Protein AF-A0A6M3LIT8-F1 (afdb_monomer_lite)

Organism: NCBI:txid1070528

Sequence (91 aa):
MKLIYCDTCQDLFKLDYDIRTCKCGRCKGKYNVDGRNAITNGEGFCLAIDNFSLINSLKNLLHYEGEYNFKAWVRPHIGEYNSNTRIIKEL

Structure (mmCIF, N/CA/C/O backbone):
data_AF-A0A6M3LIT8-F1
#
_entry.id   AF-A0A6M3LIT8-F1
#
loop_
_atom_site.group_PDB
_atom_site.id
_atom_site.type_symbol
_atom_site.label_atom_id
_atom_site.label_alt_id
_atom_site.label_comp_id
_atom_site.label_asym_id
_atom_site.label_entity_id
_atom_site.label_seq_id
_atom_site.pdbx_PDB_ins_code
_atom_site.Cartn_x
_atom_site.Cartn_y
_atom_site.Cartn_z
_atom_site.occupancy
_atom_site.B_iso_or_equiv
_atom_site.auth_seq_id
_atom_site.auth_comp_id
_atom_site.auth_asym_id
_atom_site.auth_atom_id
_atom_site.pdbx_PDB_model_num
ATOM 1 N N . MET A 1 1 ? 7.319 -0.316 -1.166 1.00 87.81 1 MET A N 1
ATOM 2 C CA . MET A 1 1 ? 6.306 0.710 -0.771 1.00 87.81 1 MET A CA 1
ATOM 3 C C . MET A 1 1 ? 5.237 0.082 0.131 1.00 87.81 1 MET A C 1
ATOM 5 O O . MET A 1 1 ? 4.947 -1.084 -0.110 1.00 87.81 1 MET A O 1
ATOM 9 N N . LYS A 1 2 ? 4.666 0.775 1.139 1.00 91.44 2 LYS A N 1
ATOM 10 C CA . LYS A 1 2 ? 3.520 0.265 1.934 1.00 91.44 2 LYS A CA 1
ATOM 11 C C . LYS A 1 2 ? 2.210 0.900 1.465 1.00 91.44 2 LYS A C 1
ATOM 13 O O . LYS A 1 2 ? 2.099 2.123 1.407 1.00 91.44 2 LYS A O 1
ATOM 18 N N . LEU A 1 3 ? 1.242 0.048 1.159 1.00 96.19 3 LEU A N 1
ATOM 19 C CA . LEU A 1 3 ? -0.084 0.408 0.681 1.00 96.19 3 LEU A CA 1
ATOM 20 C C . LEU A 1 3 ? -1.141 -0.193 1.614 1.00 96.19 3 LEU A C 1
ATOM 22 O O . LEU A 1 3 ? -0.901 -1.232 2.239 1.00 96.19 3 LEU A O 1
ATOM 26 N N . ILE A 1 4 ? -2.308 0.440 1.676 1.00 97.44 4 ILE A N 1
ATOM 27 C CA . ILE A 1 4 ? -3.504 -0.123 2.303 1.00 97.44 4 ILE A CA 1
ATOM 28 C C . ILE A 1 4 ? -4.609 -0.183 1.250 1.00 97.44 4 ILE A C 1
ATOM 30 O O . ILE A 1 4 ? -4.888 0.813 0.584 1.00 97.44 4 ILE A O 1
ATOM 34 N N . TYR A 1 5 ? -5.217 -1.358 1.111 1.00 97.81 5 TYR A N 1
ATOM 35 C CA . TYR A 1 5 ? -6.40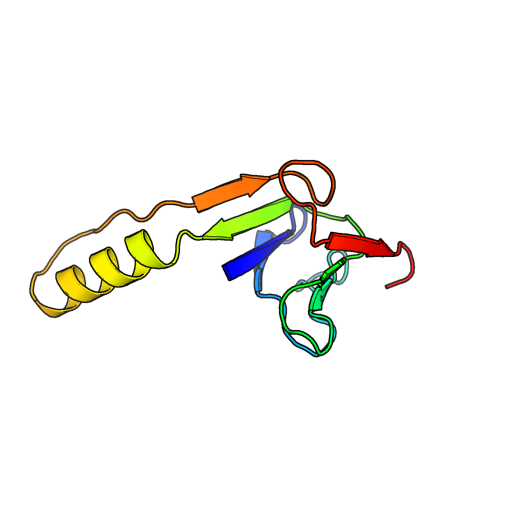1 -1.595 0.296 1.00 97.81 5 TYR A CA 1
ATOM 36 C C . TYR A 1 5 ? -7.642 -1.643 1.187 1.00 97.81 5 TYR A C 1
ATOM 38 O O . TYR A 1 5 ? -7.704 -2.435 2.131 1.00 97.81 5 TYR A O 1
ATOM 46 N N . CYS A 1 6 ? -8.633 -0.807 0.888 1.00 97.88 6 CYS A N 1
ATOM 47 C CA . CYS A 1 6 ? -9.927 -0.832 1.554 1.00 97.88 6 CYS A CA 1
ATOM 48 C C . CYS A 1 6 ? -10.867 -1.804 0.839 1.00 97.88 6 CYS A C 1
ATOM 50 O O . CYS A 1 6 ? -11.262 -1.575 -0.297 1.00 97.88 6 CYS A O 1
ATOM 52 N N . ASP A 1 7 ? -11.301 -2.846 1.535 1.00 96.88 7 ASP A N 1
ATOM 53 C CA . ASP A 1 7 ? -12.254 -3.845 1.037 1.00 96.88 7 ASP A CA 1
ATOM 54 C C . ASP A 1 7 ? -13.684 -3.314 0.852 1.00 96.88 7 ASP A C 1
ATOM 56 O O . ASP A 1 7 ? -14.505 -3.949 0.200 1.00 96.88 7 ASP A O 1
ATOM 60 N N . THR A 1 8 ? -13.980 -2.138 1.408 1.00 97.88 8 THR A N 1
ATOM 61 C CA . THR A 1 8 ? -15.317 -1.530 1.375 1.00 97.88 8 THR A CA 1
ATOM 62 C C . THR A 1 8 ? -15.508 -0.615 0.170 1.00 97.88 8 THR A C 1
ATOM 64 O O . THR A 1 8 ? -16.527 -0.689 -0.504 1.00 97.88 8 THR A O 1
ATOM 67 N N . CYS A 1 9 ? -14.536 0.261 -0.112 1.00 98.12 9 CYS A N 1
ATOM 68 C CA . CYS A 1 9 ? -14.604 1.205 -1.239 1.00 98.12 9 CYS A CA 1
ATOM 69 C C . CYS A 1 9 ? -13.604 0.904 -2.360 1.00 98.12 9 CYS A C 1
ATOM 71 O O . CYS A 1 9 ? -13.512 1.680 -3.308 1.00 98.12 9 CYS A O 1
ATOM 73 N N . GLN A 1 10 ? -12.852 -0.195 -2.238 1.00 97.56 10 GLN A N 1
ATOM 74 C CA . GLN A 1 10 ? -11.846 -0.659 -3.202 1.00 97.56 10 GLN A CA 1
ATOM 75 C C . GLN A 1 10 ? -10.722 0.354 -3.469 1.00 97.56 10 GLN A C 1
ATOM 77 O O . GLN A 1 10 ? -10.032 0.297 -4.484 1.00 97.56 10 GLN A O 1
ATOM 82 N N . ASP A 1 11 ? -10.525 1.293 -2.545 1.00 98.19 11 ASP A N 1
ATOM 83 C CA . ASP A 1 11 ? -9.485 2.306 -2.642 1.00 98.19 11 ASP A CA 1
ATOM 84 C C . ASP A 1 11 ? -8.133 1.744 -2.187 1.00 98.19 11 ASP A C 1
ATOM 86 O O . ASP A 1 11 ? -8.029 1.123 -1.124 1.00 98.19 11 ASP A O 1
ATOM 90 N N . LEU A 1 12 ? -7.097 1.983 -2.992 1.00 97.19 12 LEU A N 1
ATOM 91 C CA . LEU A 1 12 ? -5.717 1.593 -2.724 1.00 97.19 12 LEU A CA 1
ATOM 92 C C . LEU A 1 12 ? -4.873 2.856 -2.592 1.00 97.19 12 LEU A C 1
ATOM 94 O O . LEU A 1 12 ? -4.689 3.593 -3.558 1.00 97.19 12 LEU A O 1
ATOM 98 N N . PHE A 1 13 ? -4.310 3.083 -1.410 1.00 97.12 13 PHE A N 1
ATOM 99 C CA . PHE A 1 13 ? -3.517 4.279 -1.150 1.00 97.12 13 PHE A CA 1
ATOM 100 C C . PHE A 1 13 ? -2.183 3.940 -0.493 1.00 97.12 13 PHE A C 1
ATOM 102 O O . PHE A 1 13 ? -2.060 2.995 0.289 1.00 97.12 13 PHE A O 1
ATOM 109 N N . LYS A 1 14 ? -1.160 4.736 -0.818 1.00 96.12 14 LYS A N 1
ATOM 110 C CA . LYS A 1 14 ? 0.131 4.701 -0.126 1.00 96.12 14 LYS A CA 1
ATOM 111 C C . LYS A 1 14 ? 0.054 5.470 1.183 1.00 96.12 14 LYS A C 1
ATOM 113 O O . LYS A 1 14 ? -0.665 6.465 1.280 1.00 96.12 14 LYS A O 1
ATOM 118 N N . LEU A 1 15 ? 0.834 5.024 2.159 1.00 95.75 15 LEU A N 1
ATOM 119 C CA . LEU A 1 15 ? 1.076 5.821 3.354 1.00 95.75 15 LEU A CA 1
ATOM 120 C C . LEU A 1 15 ? 1.972 7.019 3.026 1.00 95.75 15 LEU A C 1
ATOM 122 O O . LEU A 1 15 ? 2.805 6.953 2.118 1.00 95.75 15 LEU A O 1
ATOM 126 N N . ASP A 1 16 ? 1.796 8.083 3.797 1.00 96.50 16 ASP A N 1
ATOM 127 C CA . ASP A 1 16 ? 2.605 9.301 3.767 1.00 96.50 16 ASP A CA 1
ATOM 128 C C . ASP A 1 16 ? 2.979 9.700 5.206 1.00 96.50 16 ASP A C 1
ATOM 130 O O . ASP A 1 16 ? 2.620 8.981 6.140 1.00 96.50 16 ASP A O 1
ATOM 134 N N . TYR A 1 17 ? 3.702 10.802 5.404 1.00 96.69 17 TYR A N 1
ATOM 135 C CA . TYR A 1 17 ? 3.994 11.330 6.745 1.00 96.69 17 TYR A CA 1
ATOM 136 C C . TYR A 1 17 ? 2.744 11.890 7.441 1.00 96.69 17 TYR A C 1
ATOM 138 O O . TYR A 1 17 ? 2.616 11.800 8.665 1.00 96.69 17 TYR A O 1
ATOM 146 N N . ASP A 1 18 ? 1.791 12.395 6.659 1.00 97.12 18 ASP A N 1
ATOM 147 C CA . ASP A 1 18 ? 0.460 12.768 7.133 1.00 97.12 18 ASP A CA 1
ATOM 148 C C . ASP A 1 18 ? -0.497 11.572 7.129 1.00 97.12 18 ASP A C 1
ATOM 150 O O . ASP A 1 18 ? -0.317 10.603 6.384 1.00 97.12 18 ASP A O 1
ATOM 154 N N . ILE A 1 19 ? -1.545 11.639 7.962 1.00 97.75 19 ILE A N 1
ATOM 155 C CA . ILE A 1 19 ? -2.591 10.607 7.979 1.00 97.75 19 ILE A CA 1
ATOM 156 C C . ILE A 1 19 ? -3.265 10.574 6.611 1.00 97.75 19 ILE A C 1
ATOM 158 O O . ILE A 1 19 ? -3.882 11.540 6.166 1.00 97.75 19 ILE A O 1
ATOM 162 N N . ARG A 1 20 ? -3.158 9.420 5.959 1.00 98.12 20 ARG A N 1
ATOM 163 C CA . ARG A 1 20 ? -3.888 9.096 4.743 1.00 98.12 20 ARG A CA 1
ATOM 164 C C . ARG A 1 20 ? -5.066 8.210 5.104 1.00 98.12 20 A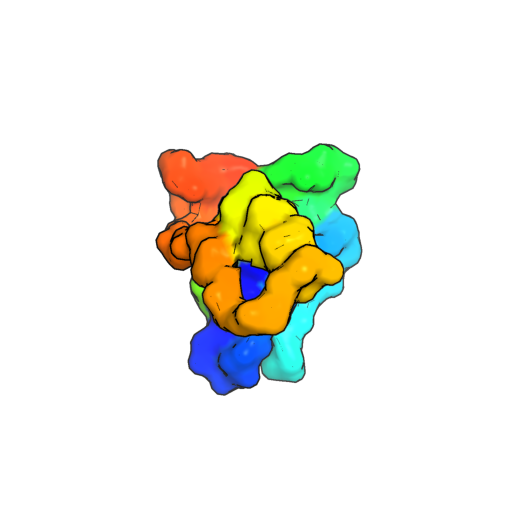RG A C 1
ATOM 166 O O . ARG A 1 20 ? -4.951 7.318 5.946 1.00 98.12 20 ARG A O 1
ATOM 173 N N . THR A 1 21 ? -6.167 8.441 4.409 1.00 98.25 21 THR A N 1
ATOM 174 C CA . THR A 1 21 ? -7.437 7.758 4.628 1.00 98.25 21 THR A CA 1
ATOM 175 C C . THR A 1 21 ? -7.977 7.293 3.283 1.00 98.25 21 THR A C 1
ATOM 177 O O . THR A 1 21 ? -7.800 7.994 2.284 1.00 98.25 21 THR A O 1
ATOM 180 N N . CYS A 1 22 ? -8.627 6.129 3.244 1.00 98.25 22 CYS A N 1
ATOM 181 C CA . CYS A 1 22 ? -9.340 5.703 2.042 1.00 98.25 22 CYS A CA 1
ATOM 182 C C . CYS A 1 22 ? -10.550 6.604 1.750 1.00 98.25 22 CYS A C 1
ATOM 184 O O . CYS A 1 22 ? -11.062 7.288 2.639 1.00 98.25 22 CYS A O 1
ATOM 186 N N . LYS A 1 23 ? -11.083 6.536 0.528 1.00 98.25 23 LYS A N 1
ATOM 187 C CA . LYS A 1 23 ? -12.267 7.309 0.102 1.00 98.25 23 LYS A CA 1
ATOM 188 C C . LYS A 1 23 ? -13.478 7.219 1.041 1.00 98.25 23 LYS A C 1
ATOM 190 O O . LYS A 1 23 ? -14.194 8.204 1.170 1.00 98.25 23 LYS A O 1
ATOM 195 N N . CYS A 1 24 ? -13.722 6.076 1.693 1.00 97.81 24 CYS A N 1
ATOM 196 C CA . CYS A 1 24 ? -14.860 5.916 2.612 1.00 97.81 24 CYS A CA 1
ATOM 197 C C . CYS A 1 24 ? -14.546 6.206 4.088 1.00 97.81 24 CYS A C 1
ATOM 199 O O . CYS A 1 24 ? -15.411 6.008 4.936 1.00 97.81 24 CYS A O 1
ATOM 201 N N . GLY 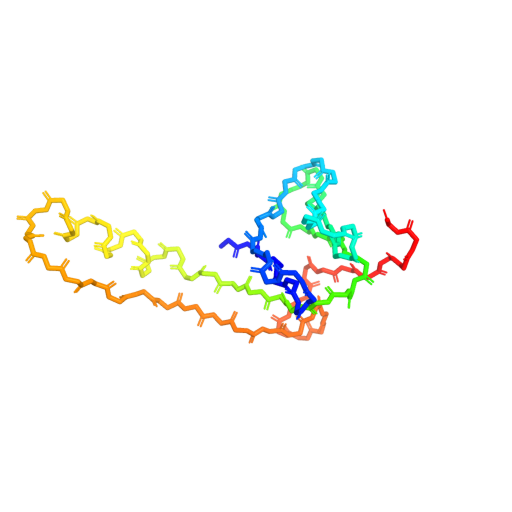A 1 25 ? -13.324 6.619 4.434 1.00 97.44 25 GLY A N 1
ATOM 202 C CA . GLY A 1 25 ? -12.965 6.932 5.822 1.00 97.44 25 GLY A CA 1
ATOM 203 C C . GLY A 1 25 ? -12.530 5.738 6.679 1.00 97.44 25 GLY A C 1
ATOM 204 O O . GLY A 1 25 ? -11.900 5.935 7.717 1.00 97.44 25 GLY A O 1
ATOM 205 N N . ARG A 1 26 ? -12.841 4.503 6.259 1.00 97.31 26 ARG A N 1
ATOM 206 C CA . ARG A 1 26 ? -12.670 3.291 7.078 1.00 97.31 26 ARG A CA 1
ATOM 207 C C . ARG A 1 26 ? -11.212 2.924 7.340 1.00 97.31 26 ARG A C 1
ATOM 209 O O . ARG A 1 26 ? -10.878 2.538 8.451 1.00 97.31 26 ARG A O 1
ATOM 216 N N . CYS A 1 27 ? -10.351 2.995 6.332 1.00 98.19 27 CYS A N 1
ATOM 217 C CA . CYS A 1 27 ? -8.950 2.587 6.424 1.00 98.19 27 CYS A CA 1
ATOM 218 C C . CYS A 1 27 ? -8.057 3.812 6.557 1.00 98.19 27 CYS A C 1
ATOM 220 O O . CYS A 1 27 ? -8.181 4.743 5.761 1.00 98.19 27 CYS A O 1
ATOM 222 N N . LYS A 1 28 ? -7.126 3.785 7.513 1.00 98.19 28 LYS A N 1
ATOM 223 C CA . LYS A 1 28 ? -6.210 4.897 7.777 1.00 98.19 28 LYS A CA 1
ATOM 224 C C . LYS A 1 28 ? -4.796 4.424 8.063 1.00 98.19 28 LYS A C 1
ATOM 226 O O . LYS A 1 28 ? -4.582 3.332 8.600 1.00 98.19 28 LYS A O 1
ATOM 231 N N . GLY A 1 29 ? -3.825 5.277 7.765 1.00 97.50 29 GLY A N 1
ATOM 232 C CA . GLY A 1 29 ? -2.446 5.052 8.167 1.00 97.50 29 GLY A CA 1
ATOM 233 C C . GLY A 1 29 ? -1.509 6.199 7.829 1.00 97.50 29 GLY A C 1
ATOM 234 O O . GLY A 1 29 ? -1.830 7.067 7.019 1.00 97.50 29 GLY A O 1
ATOM 235 N N . LYS A 1 30 ? -0.322 6.159 8.429 1.00 97.69 30 LYS A N 1
ATOM 236 C CA . LYS A 1 30 ? 0.814 7.015 8.078 1.00 97.69 30 LYS A CA 1
ATOM 237 C C . LYS A 1 30 ? 2.141 6.362 8.435 1.00 97.69 30 LYS A C 1
ATOM 239 O O . LYS A 1 30 ? 2.190 5.421 9.231 1.00 97.69 30 LYS A O 1
ATOM 244 N N . TYR A 1 31 ? 3.211 6.875 7.853 1.00 97.25 31 TYR A N 1
ATOM 245 C CA . TYR A 1 31 ? 4.561 6.651 8.337 1.00 97.25 31 TYR A CA 1
ATOM 246 C C . TYR A 1 31 ? 4.838 7.509 9.572 1.00 97.25 31 TYR A C 1
ATOM 248 O O . TYR A 1 31 ? 4.279 8.589 9.756 1.00 97.25 31 TYR A O 1
ATOM 256 N N . ASN A 1 32 ? 5.733 7.017 10.419 1.00 95.56 32 ASN A N 1
ATOM 257 C CA . ASN A 1 32 ? 6.401 7.848 11.403 1.00 95.56 32 ASN A CA 1
ATOM 258 C C . ASN A 1 32 ? 7.431 8.743 10.698 1.00 95.56 32 ASN A C 1
ATOM 260 O O . ASN A 1 32 ? 7.788 8.521 9.541 1.00 95.56 32 ASN A O 1
ATOM 264 N N . VAL A 1 33 ? 7.963 9.726 11.426 1.00 93.75 33 VAL A N 1
ATOM 265 C CA . VAL A 1 33 ? 8.990 10.659 10.923 1.00 93.75 33 VAL A CA 1
ATOM 266 C C . VAL A 1 33 ? 10.269 9.971 10.427 1.00 93.75 33 VAL A C 1
ATOM 268 O O . VAL A 1 33 ? 11.019 10.557 9.659 1.00 93.75 33 VAL A O 1
ATOM 271 N N . ASP A 1 34 ? 10.509 8.720 10.832 1.00 92.62 34 ASP A N 1
ATOM 272 C CA . ASP A 1 34 ? 11.644 7.908 10.380 1.00 92.62 34 ASP A CA 1
ATOM 273 C C . ASP A 1 34 ? 11.458 7.297 8.977 1.00 92.62 34 ASP A C 1
ATOM 275 O O . ASP A 1 34 ? 12.387 6.685 8.448 1.00 92.62 34 ASP A O 1
ATOM 279 N N . GLY A 1 35 ? 10.260 7.400 8.388 1.00 89.06 35 GLY A N 1
ATOM 280 C CA . GLY A 1 35 ? 9.927 6.837 7.075 1.00 89.06 35 GLY A CA 1
ATOM 281 C C . GLY A 1 35 ? 9.980 5.303 6.994 1.00 89.06 35 GLY A C 1
ATOM 282 O O . GLY A 1 35 ? 9.782 4.730 5.920 1.00 89.06 35 GLY A O 1
ATOM 283 N N . ARG A 1 36 ? 10.239 4.612 8.110 1.00 90.31 36 ARG A N 1
ATOM 284 C CA . ARG A 1 36 ? 10.419 3.156 8.191 1.00 90.31 36 ARG A CA 1
ATOM 285 C C . ARG A 1 36 ? 9.277 2.499 8.948 1.00 90.31 36 ARG A C 1
ATOM 287 O O . ARG A 1 36 ? 8.722 1.498 8.486 1.00 90.31 36 ARG A O 1
ATOM 294 N N . ASN A 1 37 ? 8.943 3.047 10.107 1.00 95.12 37 ASN A N 1
ATOM 295 C CA . ASN A 1 37 ? 7.853 2.584 10.944 1.00 95.12 37 ASN A CA 1
ATOM 296 C C . ASN A 1 37 ? 6.545 3.235 10.504 1.00 95.12 37 ASN A C 1
ATOM 298 O O . ASN A 1 37 ? 6.525 4.358 10.011 1.00 95.12 37 ASN A O 1
ATOM 302 N N . ALA A 1 38 ? 5.439 2.519 10.669 1.00 96.19 38 ALA A N 1
ATOM 303 C CA . ALA A 1 38 ? 4.117 3.011 10.314 1.00 96.19 38 ALA A CA 1
ATOM 304 C C . ALA A 1 38 ? 3.093 2.717 11.407 1.00 96.19 38 ALA A C 1
ATOM 306 O O . ALA A 1 38 ? 3.243 1.781 12.197 1.00 96.19 38 ALA A O 1
ATOM 307 N N . ILE A 1 39 ? 2.012 3.482 11.386 1.00 96.94 39 ILE A N 1
ATOM 308 C CA . ILE A 1 39 ? 0.814 3.238 12.180 1.00 96.94 39 ILE A CA 1
ATOM 309 C C . ILE A 1 39 ? -0.397 3.137 11.253 1.00 96.94 39 ILE A C 1
ATOM 311 O O . ILE A 1 39 ? -0.464 3.809 10.223 1.00 96.94 39 ILE A O 1
ATOM 315 N N . THR A 1 40 ? -1.344 2.277 11.605 1.00 97.12 40 THR A N 1
ATOM 316 C CA . THR A 1 40 ? -2.621 2.091 10.901 1.00 97.12 40 THR A CA 1
ATOM 317 C C . THR A 1 40 ? -3.734 1.829 11.910 1.00 97.12 40 THR A C 1
ATOM 319 O O . THR A 1 40 ? -3.451 1.409 13.029 1.00 97.12 40 THR A O 1
ATOM 322 N N . ASN A 1 41 ? -4.996 2.026 11.534 1.00 97.44 41 ASN A N 1
ATOM 323 C CA . ASN A 1 41 ? -6.129 1.573 12.346 1.00 97.44 41 ASN A CA 1
ATOM 324 C C . ASN A 1 41 ? -6.418 0.064 12.229 1.00 97.44 41 ASN A C 1
ATOM 326 O O . ASN A 1 41 ? -7.281 -0.469 12.932 1.00 97.44 41 ASN A O 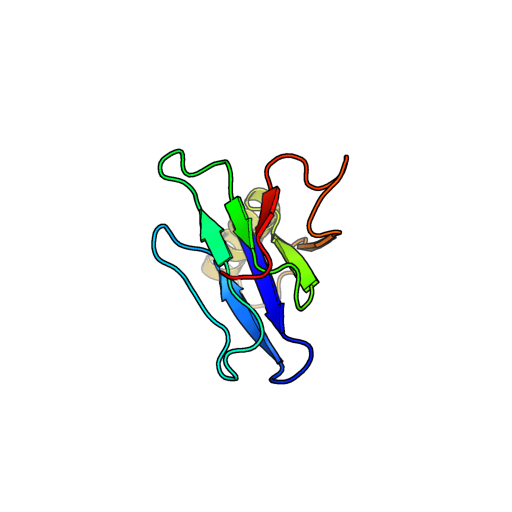1
ATOM 330 N N . GLY A 1 42 ? -5.660 -0.647 11.389 1.00 96.31 42 GLY A N 1
ATOM 331 C CA . GLY A 1 42 ? -5.755 -2.097 11.231 1.00 96.31 42 GLY A CA 1
ATOM 332 C C . GLY A 1 42 ? -6.961 -2.554 10.411 1.00 96.31 42 GLY A C 1
ATOM 333 O O . GLY A 1 42 ? -7.243 -3.747 10.388 1.00 96.31 42 GLY A O 1
ATOM 334 N N . GLU A 1 43 ? -7.664 -1.629 9.755 1.00 96.81 43 GLU A N 1
ATOM 335 C CA . GLU A 1 43 ? -8.755 -1.931 8.828 1.00 96.81 43 GLU A CA 1
ATOM 336 C C . GLU A 1 43 ? -8.224 -2.136 7.401 1.00 96.81 43 GLU A C 1
ATOM 338 O O . GLU A 1 43 ? -7.220 -1.543 6.995 1.00 96.81 43 GLU A O 1
ATOM 343 N N . GLY A 1 44 ? -8.930 -2.939 6.604 1.00 95.69 44 GLY A N 1
ATOM 344 C CA . GLY A 1 44 ? -8.519 -3.288 5.242 1.00 95.69 44 GLY A CA 1
ATOM 345 C C . GLY A 1 44 ? -7.293 -4.205 5.204 1.00 95.69 44 GLY A C 1
ATOM 346 O O . GLY A 1 44 ? -6.963 -4.870 6.185 1.00 95.69 44 GLY A O 1
ATOM 347 N N . PHE A 1 45 ? -6.591 -4.227 4.072 1.00 96.25 45 PHE A N 1
ATOM 348 C CA . PHE A 1 45 ? -5.467 -5.133 3.820 1.00 96.25 45 PHE A CA 1
ATOM 349 C C . PHE A 1 45 ? -4.171 -4.365 3.556 1.00 96.25 45 PHE A C 1
ATOM 351 O O . PHE A 1 45 ? -4.168 -3.383 2.815 1.00 96.25 45 PHE A O 1
ATOM 358 N N . CYS A 1 46 ? -3.048 -4.814 4.128 1.00 95.94 46 CYS A N 1
ATOM 359 C CA . CYS A 1 46 ? -1.739 -4.233 3.833 1.00 95.94 46 CYS A CA 1
ATOM 360 C C . CYS A 1 46 ? -1.137 -4.881 2.585 1.00 95.94 46 CYS A C 1
ATOM 362 O O . CYS A 1 46 ? -1.003 -6.103 2.507 1.00 95.94 46 CYS A O 1
ATOM 364 N N . LEU A 1 47 ? -0.725 -4.045 1.633 1.00 95.25 47 LEU A N 1
ATOM 365 C CA . LEU A 1 47 ? 0.007 -4.466 0.448 1.00 95.25 47 LEU A CA 1
ATOM 366 C C . LEU A 1 47 ? 1.431 -3.901 0.473 1.00 95.25 47 LEU A C 1
ATOM 368 O O . LEU A 1 47 ? 1.695 -2.799 0.969 1.00 95.25 47 LEU A O 1
ATOM 372 N N . ALA A 1 48 ? 2.363 -4.663 -0.085 1.00 91.94 48 ALA A N 1
ATOM 373 C CA . ALA A 1 48 ? 3.727 -4.229 -0.332 1.00 91.94 48 ALA A CA 1
ATOM 374 C C . ALA A 1 48 ? 4.097 -4.471 -1.792 1.00 91.94 48 ALA A C 1
ATOM 376 O O . ALA A 1 48 ? 3.871 -5.559 -2.307 1.00 91.94 48 ALA A O 1
ATOM 377 N N . ILE A 1 49 ? 4.695 -3.470 -2.436 1.00 94.00 49 ILE A N 1
ATOM 378 C CA . ILE A 1 49 ? 5.293 -3.619 -3.769 1.00 94.00 49 ILE A CA 1
ATOM 379 C C . ILE A 1 49 ? 6.796 -3.840 -3.621 1.00 94.00 49 ILE A C 1
ATOM 381 O O . ILE A 1 49 ? 7.454 -3.104 -2.871 1.00 94.00 49 ILE A O 1
ATOM 385 N N . ASP A 1 50 ? 7.319 -4.814 -4.366 1.00 93.88 50 ASP A N 1
ATOM 386 C CA . ASP A 1 50 ? 8.750 -4.980 -4.601 1.00 93.88 50 ASP A CA 1
ATOM 387 C C . ASP A 1 50 ? 9.253 -3.861 -5.515 1.00 93.88 50 ASP A C 1
ATOM 389 O O . ASP A 1 50 ? 9.039 -3.877 -6.733 1.00 93.88 50 ASP A O 1
ATOM 393 N N . ASN A 1 51 ? 9.943 -2.892 -4.915 1.00 92.88 51 ASN A N 1
ATOM 394 C CA . ASN A 1 51 ? 10.470 -1.737 -5.630 1.00 92.88 51 ASN A CA 1
ATOM 395 C C . ASN A 1 51 ? 11.426 -2.145 -6.765 1.00 92.88 51 ASN A C 1
ATOM 397 O O . ASN A 1 51 ? 11.434 -1.481 -7.797 1.00 92.88 51 ASN A O 1
ATOM 401 N N . PHE A 1 52 ? 12.214 -3.216 -6.608 1.00 95.56 52 PHE A N 1
ATOM 402 C CA . PHE A 1 52 ? 13.157 -3.639 -7.644 1.00 95.56 52 PHE A CA 1
ATOM 403 C C . PHE A 1 52 ? 12.414 -4.198 -8.860 1.00 95.56 52 PHE A C 1
ATOM 405 O O . PHE A 1 52 ? 12.670 -3.781 -9.990 1.00 95.56 52 PHE A O 1
ATOM 412 N N . SER A 1 53 ? 11.432 -5.078 -8.630 1.00 97.06 53 SER A N 1
ATOM 413 C CA . SER A 1 53 ? 10.615 -5.627 -9.721 1.00 97.06 53 SER A CA 1
ATOM 414 C C . SER A 1 53 ? 9.799 -4.549 -10.448 1.00 97.06 53 SER A C 1
ATOM 416 O O . SER A 1 53 ? 9.682 -4.591 -11.674 1.00 97.06 53 SER A O 1
ATOM 418 N N . LEU A 1 54 ? 9.292 -3.550 -9.710 1.00 96.12 54 LEU A N 1
ATOM 419 C CA . LEU A 1 54 ? 8.561 -2.424 -10.281 1.00 96.12 54 LEU A CA 1
ATOM 420 C C . LEU A 1 54 ? 9.482 -1.559 -11.146 1.00 96.12 54 LEU A C 1
ATOM 422 O O . LEU A 1 54 ? 9.151 -1.284 -12.294 1.00 96.12 54 LEU A O 1
ATOM 426 N N . ILE A 1 55 ? 10.653 -1.167 -10.631 1.00 96.19 55 ILE A N 1
ATOM 427 C CA . ILE A 1 55 ? 11.614 -0.342 -11.379 1.00 96.19 55 ILE A CA 1
ATOM 428 C C . ILE A 1 55 ? 12.050 -1.045 -12.667 1.00 96.19 55 ILE A C 1
ATOM 430 O O . ILE A 1 55 ? 12.119 -0.401 -13.711 1.00 96.19 55 ILE A O 1
ATOM 434 N N . ASN A 1 56 ? 12.315 -2.353 -12.624 1.00 96.19 56 ASN A N 1
ATOM 435 C CA . ASN A 1 56 ? 12.695 -3.100 -13.824 1.00 96.19 56 ASN A CA 1
ATOM 436 C C . ASN A 1 56 ? 11.562 -3.145 -14.857 1.00 96.19 56 ASN A C 1
ATOM 438 O O . ASN A 1 56 ? 11.812 -2.936 -16.040 1.00 96.19 56 ASN A O 1
ATOM 442 N N . SER A 1 57 ? 10.321 -3.348 -14.409 1.00 97.12 57 SER A N 1
ATOM 443 C CA . SER A 1 57 ? 9.143 -3.342 -15.286 1.00 97.12 57 SER A CA 1
ATOM 444 C C . SER A 1 57 ? 8.941 -1.981 -15.954 1.00 97.12 57 SER A C 1
ATOM 446 O O . SER A 1 57 ? 8.732 -1.910 -17.161 1.00 97.12 57 SER A O 1
ATOM 448 N N . LEU A 1 58 ? 9.086 -0.892 -15.190 1.00 96.56 58 LEU A N 1
ATOM 449 C CA . LEU A 1 58 ? 8.984 0.475 -15.708 1.00 96.56 58 LEU A CA 1
ATOM 450 C C . LEU A 1 58 ? 10.092 0.799 -16.715 1.00 96.56 58 LEU A C 1
ATOM 452 O O . LEU A 1 58 ? 9.820 1.413 -17.739 1.00 96.56 58 LEU A O 1
ATOM 456 N N . LYS A 1 59 ? 11.333 0.369 -16.455 1.00 96.25 59 LYS A N 1
ATOM 457 C CA . LYS A 1 59 ? 12.440 0.547 -17.407 1.00 96.25 59 LYS A CA 1
ATOM 458 C C . LYS A 1 59 ? 12.171 -0.172 -18.724 1.00 96.25 59 LYS A C 1
ATOM 460 O O . LYS A 1 59 ? 12.403 0.411 -19.773 1.00 96.25 59 LYS A O 1
ATOM 465 N N . ASN A 1 60 ? 11.663 -1.403 -18.678 1.00 95.62 60 ASN A N 1
ATOM 466 C CA . ASN A 1 60 ? 11.343 -2.139 -19.899 1.00 95.62 60 ASN A CA 1
ATOM 467 C C . ASN A 1 60 ? 10.222 -1.457 -20.695 1.00 95.62 60 ASN A C 1
ATOM 469 O O . ASN A 1 60 ? 10.360 -1.303 -21.904 1.00 95.62 60 ASN A O 1
ATOM 473 N N . LEU A 1 61 ? 9.180 -0.967 -20.015 1.00 96.00 61 LEU A N 1
ATOM 474 C CA . LEU A 1 61 ? 8.069 -0.252 -20.650 1.00 96.00 61 LEU A CA 1
ATOM 475 C C . LEU A 1 61 ? 8.509 1.021 -21.395 1.00 96.00 61 LEU A C 1
ATOM 477 O O . LEU A 1 61 ? 7.898 1.395 -22.386 1.00 96.00 61 LEU A O 1
ATOM 481 N N . LEU A 1 62 ? 9.572 1.695 -20.941 1.00 93.94 62 LEU A N 1
ATOM 482 C CA . LEU A 1 62 ? 10.108 2.882 -21.622 1.00 93.94 62 LEU A CA 1
ATOM 483 C C . LEU A 1 62 ? 10.832 2.560 -22.937 1.00 93.94 62 LEU A C 1
ATOM 485 O O . LEU A 1 62 ? 11.025 3.455 -23.756 1.00 93.94 62 LEU A O 1
ATOM 489 N N . HIS A 1 63 ? 11.272 1.315 -23.120 1.00 93.62 63 HIS A N 1
ATOM 490 C CA . HIS A 1 63 ? 12.061 0.898 -24.279 1.00 93.62 63 HIS A CA 1
ATOM 491 C C . HIS A 1 63 ? 11.282 0.015 -25.255 1.00 93.62 63 HIS A C 1
ATOM 493 O O . HIS A 1 63 ? 11.667 -0.078 -26.419 1.00 93.62 63 HIS A O 1
ATOM 499 N N . TYR A 1 64 ? 10.207 -0.623 -24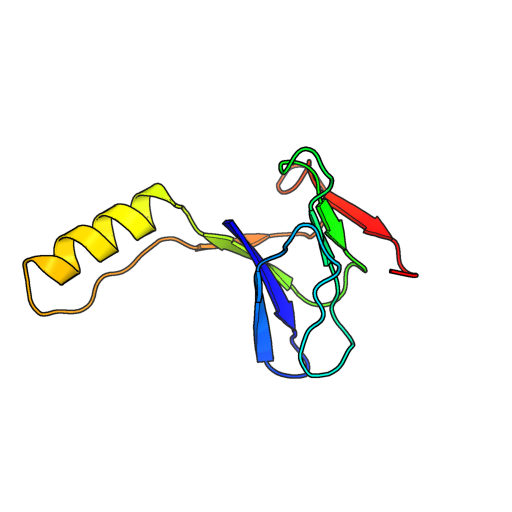.796 1.00 93.50 64 TYR A N 1
ATOM 500 C CA . TYR A 1 64 ? 9.462 -1.613 -25.559 1.00 93.50 64 TYR A CA 1
ATOM 501 C C . TYR A 1 64 ? 7.962 -1.491 -25.276 1.00 93.50 64 TYR A C 1
ATOM 503 O O . TYR A 1 64 ? 7.549 -1.259 -24.139 1.00 93.50 64 TYR A O 1
ATOM 511 N N . GLU A 1 65 ? 7.142 -1.702 -26.304 1.00 90.19 65 GLU A N 1
ATOM 512 C CA . GLU A 1 65 ? 5.689 -1.787 -26.154 1.00 90.19 65 GLU A CA 1
ATOM 513 C C . GLU A 1 65 ? 5.285 -3.162 -25.604 1.00 90.19 65 GLU A C 1
ATOM 515 O O . GLU A 1 65 ? 5.729 -4.199 -26.101 1.00 90.19 65 GLU A O 1
ATOM 520 N N . GLY A 1 66 ? 4.438 -3.179 -24.572 1.00 92.19 66 GLY A N 1
ATOM 521 C CA . GLY A 1 66 ? 3.915 -4.413 -23.991 1.00 92.19 66 GLY A CA 1
ATOM 522 C C . GLY A 1 66 ? 3.427 -4.262 -22.552 1.00 92.19 66 GLY A C 1
ATOM 523 O O . GLY A 1 66 ? 3.346 -3.161 -22.006 1.00 92.19 66 GLY A O 1
ATOM 524 N N . GLU A 1 67 ? 3.119 -5.400 -21.933 1.00 94.62 67 GLU A N 1
ATOM 525 C CA . GLU A 1 67 ? 2.714 -5.500 -20.531 1.00 94.62 67 GLU A CA 1
ATOM 526 C C . GLU A 1 67 ? 3.832 -6.129 -19.694 1.00 94.62 67 GLU A C 1
ATOM 528 O O . GLU A 1 67 ? 4.442 -7.128 -20.083 1.00 94.62 67 GLU A O 1
ATOM 533 N N . TYR A 1 68 ? 4.086 -5.562 -18.514 1.00 96.56 68 TYR A N 1
ATOM 534 C CA . TYR A 1 68 ? 5.122 -6.039 -17.603 1.00 96.56 68 TYR A CA 1
ATOM 535 C C . TYR A 1 68 ? 4.548 -6.307 -16.221 1.00 96.56 68 TYR A C 1
ATOM 537 O O . TYR A 1 68 ? 3.876 -5.466 -15.625 1.00 96.56 68 TYR A O 1
ATOM 545 N N . ASN A 1 69 ? 4.873 -7.480 -15.688 1.00 96.69 69 ASN A N 1
ATOM 546 C CA . ASN A 1 69 ? 4.469 -7.882 -14.352 1.00 96.69 69 ASN A CA 1
ATOM 547 C C . ASN A 1 69 ? 5.508 -7.448 -13.318 1.00 96.69 69 ASN A C 1
ATOM 549 O O . ASN A 1 69 ? 6.702 -7.700 -13.475 1.00 96.69 69 ASN A O 1
ATOM 553 N N . PHE A 1 70 ? 5.035 -6.898 -12.204 1.00 96.81 70 PHE A N 1
ATOM 554 C CA . PHE A 1 70 ? 5.838 -6.662 -11.008 1.00 96.81 70 PHE A CA 1
ATOM 555 C C . PHE A 1 70 ? 5.283 -7.469 -9.830 1.00 96.81 70 PHE A C 1
ATOM 557 O O . PHE A 1 70 ? 4.140 -7.924 -9.838 1.00 96.81 70 PHE A O 1
ATOM 564 N N . LYS A 1 71 ? 6.106 -7.665 -8.800 1.00 96.62 71 LYS A N 1
ATOM 565 C CA . LYS A 1 71 ? 5.737 -8.428 -7.608 1.00 96.62 71 LYS A CA 1
ATOM 566 C C . LYS A 1 71 ? 5.090 -7.525 -6.565 1.00 96.62 71 LYS A C 1
ATOM 568 O O . LYS A 1 71 ? 5.616 -6.463 -6.216 1.00 96.62 71 LYS A O 1
ATOM 573 N N . ALA A 1 72 ? 3.981 -8.003 -6.016 1.00 95.00 72 ALA A N 1
ATOM 574 C CA . ALA A 1 72 ? 3.338 -7.432 -4.848 1.00 95.00 72 ALA A CA 1
ATOM 575 C C . ALA A 1 72 ? 2.923 -8.541 -3.875 1.00 95.00 72 ALA A C 1
ATOM 577 O O . ALA A 1 72 ? 2.668 -9.674 -4.278 1.00 95.00 72 ALA A O 1
ATOM 578 N N . TRP A 1 73 ? 2.845 -8.198 -2.593 1.00 94.19 73 TRP A N 1
ATOM 579 C CA . TRP A 1 73 ? 2.430 -9.103 -1.527 1.00 94.19 73 TRP A CA 1
ATOM 580 C C . TRP A 1 73 ? 1.276 -8.501 -0.746 1.00 94.19 73 TRP A C 1
ATOM 582 O O . TRP A 1 73 ? 1.341 -7.336 -0.350 1.00 94.19 73 TRP A O 1
ATOM 592 N N . VAL A 1 74 ? 0.266 -9.319 -0.465 1.00 94.56 74 VAL A N 1
ATOM 593 C CA . VAL A 1 74 ? -0.699 -9.063 0.606 1.00 94.56 74 VAL A CA 1
ATOM 594 C C . VAL A 1 74 ? -0.104 -9.624 1.891 1.00 94.56 74 VAL A C 1
ATOM 596 O O . VAL A 1 74 ? 0.381 -10.754 1.908 1.00 94.56 74 VAL A O 1
ATOM 599 N N . ARG A 1 75 ? -0.102 -8.833 2.962 1.00 93.19 75 ARG A N 1
ATOM 600 C CA . ARG A 1 75 ? 0.499 -9.229 4.239 1.00 93.19 75 ARG A CA 1
ATOM 601 C C . ARG A 1 75 ? -0.320 -8.739 5.432 1.00 93.19 75 ARG A C 1
ATOM 603 O O . ARG A 1 75 ? -1.062 -7.764 5.298 1.00 93.19 75 ARG A O 1
ATOM 610 N N . PRO A 1 76 ? -0.167 -9.362 6.612 1.00 91.38 76 PRO A N 1
ATOM 611 C CA . PRO A 1 76 ? -0.775 -8.863 7.838 1.00 91.38 76 PRO A CA 1
ATOM 612 C C . PRO A 1 76 ? -0.355 -7.422 8.154 1.00 91.38 76 PRO A C 1
ATOM 614 O O . PRO A 1 76 ? 0.744 -6.979 7.805 1.00 91.38 76 PRO A O 1
ATOM 617 N N . HIS A 1 77 ? -1.204 -6.689 8.876 1.00 89.06 77 HIS A N 1
ATOM 618 C CA . HIS A 1 77 ? -0.851 -5.350 9.362 1.00 89.06 77 HIS A CA 1
ATOM 619 C C . HIS A 1 77 ? 0.292 -5.375 10.376 1.00 89.06 77 HIS A C 1
ATOM 621 O O . HIS A 1 77 ? 1.023 -4.401 10.438 1.00 89.06 77 HIS A O 1
ATOM 627 N N . ILE A 1 78 ? 0.480 -6.462 11.128 1.00 90.38 78 ILE A N 1
ATOM 628 C CA . ILE A 1 78 ? 1.509 -6.609 12.173 1.00 90.38 78 ILE A CA 1
ATOM 629 C C . ILE A 1 78 ? 2.089 -8.030 12.188 1.00 90.38 78 ILE A C 1
ATOM 631 O O . ILE A 1 78 ? 1.542 -8.928 11.552 1.00 90.38 78 ILE A O 1
ATOM 635 N N . GLY A 1 79 ? 3.167 -8.242 12.945 1.00 88.38 79 GLY A N 1
ATOM 636 C CA . GLY A 1 79 ? 3.797 -9.553 13.145 1.00 88.38 79 GLY A CA 1
ATOM 637 C C . GLY A 1 79 ? 5.104 -9.714 12.372 1.00 88.38 79 GLY A C 1
ATOM 638 O O . GLY A 1 79 ? 5.630 -8.745 11.828 1.00 88.38 79 GLY A O 1
ATOM 639 N N . GLU A 1 80 ? 5.630 -10.938 12.322 1.00 87.12 80 GLU A N 1
ATOM 640 C CA . GLU A 1 80 ? 6.929 -11.268 11.708 1.00 87.12 80 GLU A CA 1
ATOM 641 C C . GLU A 1 80 ? 7.056 -10.737 10.270 1.00 87.12 80 GLU A C 1
ATOM 643 O O . GLU A 1 80 ? 8.050 -10.113 9.904 1.00 87.12 80 GLU A O 1
ATOM 648 N N . TYR A 1 81 ? 5.982 -10.860 9.487 1.00 84.88 81 TYR A N 1
ATOM 649 C CA . TYR A 1 81 ? 5.928 -10.430 8.087 1.00 84.88 81 TYR A CA 1
ATOM 650 C C . TYR A 1 81 ? 5.671 -8.918 7.896 1.00 84.88 81 TYR A C 1
ATOM 652 O O . TYR A 1 81 ? 5.654 -8.420 6.763 1.00 84.88 81 TYR A O 1
ATOM 660 N N . ASN A 1 82 ? 5.464 -8.161 8.984 1.00 88.19 82 ASN A N 1
ATOM 661 C CA . ASN A 1 82 ? 5.259 -6.709 8.960 1.00 88.19 82 ASN A CA 1
ATOM 662 C C . ASN A 1 82 ? 5.622 -6.024 10.297 1.00 88.19 82 ASN A C 1
ATOM 664 O O . ASN A 1 82 ? 4.827 -5.280 10.875 1.00 88.19 82 ASN A O 1
ATOM 668 N N . SER A 1 83 ? 6.847 -6.255 10.773 1.00 90.19 83 SER A N 1
ATOM 669 C CA . SER A 1 83 ? 7.321 -5.831 12.102 1.00 90.19 83 SER A CA 1
ATOM 670 C C . SER A 1 83 ? 7.422 -4.314 12.306 1.00 90.19 83 SER A C 1
ATOM 672 O O . SER A 1 83 ? 7.372 -3.836 13.435 1.00 90.19 83 SER A O 1
ATOM 674 N N . ASN A 1 84 ? 7.504 -3.536 11.223 1.00 92.69 84 ASN A N 1
ATOM 675 C CA . ASN A 1 84 ? 7.601 -2.070 11.266 1.00 92.69 84 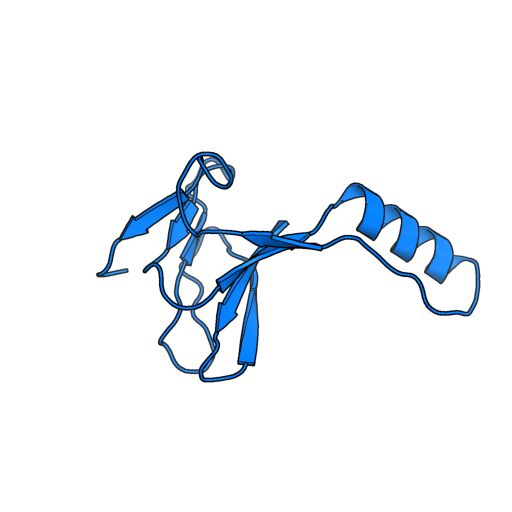ASN A CA 1
ATOM 676 C C . ASN A 1 84 ? 6.219 -1.385 11.212 1.00 92.69 84 ASN A C 1
ATOM 678 O O . ASN A 1 84 ? 6.061 -0.329 10.592 1.00 92.69 84 ASN A O 1
ATOM 682 N N . THR A 1 85 ? 5.183 -2.009 11.772 1.00 95.19 85 THR A N 1
ATOM 683 C CA . THR A 1 85 ? 3.831 -1.434 11.833 1.00 95.19 85 THR A CA 1
ATOM 684 C C . THR A 1 85 ? 3.227 -1.644 13.202 1.00 95.19 85 THR A C 1
ATOM 686 O O . THR A 1 85 ? 3.402 -2.699 13.807 1.00 95.19 85 THR A O 1
ATOM 689 N N . ARG A 1 86 ? 2.457 -0.663 13.664 1.00 95.62 86 ARG A N 1
ATOM 690 C CA . ARG A 1 86 ? 1.601 -0.787 14.844 1.00 95.62 86 ARG A CA 1
ATOM 691 C C . ARG A 1 86 ? 0.155 -0.466 14.487 1.00 95.62 86 ARG A C 1
ATOM 693 O O . ARG A 1 86 ? -0.101 0.316 13.571 1.00 95.62 86 ARG A O 1
ATOM 700 N N . ILE A 1 87 ? -0.776 -1.060 15.228 1.00 96.62 87 ILE A N 1
ATOM 701 C CA . ILE A 1 87 ? -2.204 -0.759 15.111 1.00 96.62 87 ILE A CA 1
ATOM 702 C C . ILE A 1 87 ? -2.591 0.223 16.217 1.00 96.62 87 ILE A C 1
ATOM 704 O O . ILE A 1 87 ? -2.309 -0.028 17.386 1.00 96.62 87 ILE A O 1
ATOM 708 N N . ILE A 1 88 ? -3.249 1.317 15.843 1.00 96.31 88 ILE A N 1
ATOM 709 C CA . ILE A 1 88 ? -3.872 2.289 16.745 1.00 96.31 88 ILE A CA 1
ATOM 710 C C . ILE A 1 88 ? -5.322 2.437 16.293 1.00 96.31 88 ILE A C 1
ATOM 712 O O . ILE A 1 88 ? -5.583 3.027 15.251 1.00 96.31 88 ILE A O 1
ATOM 716 N N . LYS A 1 89 ? -6.268 1.864 17.042 1.00 92.75 89 LYS A N 1
ATOM 717 C CA . LYS A 1 89 ? -7.679 1.797 16.625 1.00 92.75 89 LYS A CA 1
ATOM 718 C C . LYS A 1 89 ? -8.344 3.170 16.462 1.00 92.75 89 LYS A C 1
ATOM 720 O O . LYS A 1 89 ? -9.214 3.301 15.612 1.00 92.75 89 LYS A O 1
ATOM 725 N N . GLU A 1 90 ? -7.891 4.168 17.217 1.00 90.31 90 GLU A N 1
ATOM 726 C CA . GLU A 1 90 ? -8.416 5.545 17.217 1.00 90.31 90 GLU A CA 1
ATOM 727 C C . GLU A 1 90 ? -7.713 6.489 16.226 1.00 90.31 90 GLU A C 1
ATOM 729 O O . GLU A 1 90 ? -7.930 7.699 16.264 1.00 90.31 90 GLU A O 1
ATOM 734 N N . LEU A 1 91 ? -6.851 5.954 15.352 1.00 87.00 91 LEU A N 1
ATOM 735 C CA . LEU A 1 91 ? -6.230 6.728 14.271 1.00 87.00 91 LEU A CA 1
ATOM 736 C C . LEU A 1 91 ? -7.301 7.363 13.362 1.00 87.00 91 LEU A C 1
ATOM 738 O O . LEU A 1 91 ? -7.068 8.454 12.796 1.00 87.00 91 LEU A O 1
#

pLDDT: mean 94.94, std 3.1, range [84.88, 98.25]

Radius of gyration: 14.49 Å; chains: 1; bounding box: 28×24×43 Å

Foldseek 3Di:
DKWFAAPPPRFIDDAEQDWDAGPVRFKIKHAHPVNQAMEIQQHGWIKDWDPVQVVVQVVVVVVDDDHGDGDMDTDGQDDPRNPRYDHDNVD

Secondary structure (DSSP, 8-state):
-EEEE-TTT--EEE--SSPEE-TTS--EEEE-TTSS-EEE-S-SEEEEE-HHHHHHHHHHHHHS-S-----EEEE-SSSGGGTTEEE-TT-